Protein AF-A0A941EXE6-F1 (afdb_monomer_lite)

Radius of gyration: 21.13 Å; chains: 1; bounding box: 51×36×52 Å

InterPro domains:
  IPR002938 FAD-binding domain [PF01494] (3-115)
  IPR036188 FAD/NAD(P)-binding domain superfamily [G3DSA:3.50.50.60] (61-116)
  IPR036188 FAD/NAD(P)-binding domain superfamily [SSF51905] (1-110)
  IPR050493 FAD-dependent Monooxygenases in Biosynthesis and Metabolism [PTHR13789] (2-121)

Sequence (139 aa):
GCLRDVQAVGFPIDRMRFHTAGGHLLGDVPRLRREADSMRSISLQRGRLVAALRRAALDAGAQIVTGERLVGATESADSVVAEFASGRRDTAELLVGADGVWSTVRGLIDSSAPRAEYAGLYGVAGISTMTGVEPGVWN

Structure (mmCIF, N/CA/C/O backbone):
data_AF-A0A941EXE6-F1
#
_entry.id   AF-A0A941EXE6-F1
#
loop_
_atom_site.group_PDB
_atom_site.id
_atom_site.type_symbol
_atom_site.label_atom_id
_atom_site.label_alt_id
_atom_site.label_comp_id
_atom_site.label_asym_id
_atom_site.label_entity_id
_atom_site.label_seq_id
_atom_site.pdbx_PDB_ins_code
_atom_site.Cartn_x
_atom_site.Cartn_y
_atom_site.Cartn_z
_atom_site.occupancy
_atom_site.B_iso_or_equiv
_atom_site.auth_seq_id
_atom_site.auth_comp_id
_atom_site.auth_asym_id
_atom_site.auth_atom_id
_atom_site.pdbx_PDB_model_num
ATOM 1 N N . GLY A 1 1 ? -11.500 -11.990 -8.726 1.00 87.06 1 GLY A N 1
ATOM 2 C CA . GLY A 1 1 ? -10.331 -11.230 -8.230 1.00 87.06 1 GLY A CA 1
ATOM 3 C C . GLY A 1 1 ? -9.846 -10.278 -9.310 1.00 87.06 1 GLY A C 1
ATOM 4 O O . GLY A 1 1 ? -10.179 -10.496 -10.464 1.00 87.06 1 GLY A O 1
ATOM 5 N N . CYS A 1 2 ? -9.059 -9.260 -8.963 1.00 94.44 2 CYS A N 1
ATOM 6 C CA . CYS A 1 2 ? -8.684 -8.149 -9.857 1.00 94.44 2 CYS A CA 1
ATOM 7 C C . CYS A 1 2 ? -7.378 -8.350 -10.654 1.00 94.44 2 CYS A C 1
ATOM 9 O O . CYS A 1 2 ? -6.839 -7.395 -11.208 1.00 94.44 2 CYS A O 1
ATOM 11 N N . LEU A 1 3 ? -6.836 -9.575 -10.710 1.00 92.94 3 LEU A N 1
ATOM 12 C CA . LEU A 1 3 ? -5.532 -9.843 -11.332 1.00 92.94 3 LEU A CA 1
ATOM 13 C C . LEU A 1 3 ? -5.470 -9.387 -12.798 1.00 92.94 3 LEU A C 1
ATOM 15 O O . LEU A 1 3 ? -4.521 -8.707 -13.178 1.00 92.94 3 LEU A O 1
ATOM 19 N N . ARG A 1 4 ? -6.479 -9.744 -13.605 1.00 93.44 4 ARG A N 1
ATOM 20 C CA . ARG A 1 4 ? -6.519 -9.394 -15.034 1.00 93.44 4 ARG A CA 1
ATOM 21 C C . ARG A 1 4 ? -6.548 -7.881 -15.239 1.00 93.44 4 ARG A C 1
ATOM 23 O O . ARG A 1 4 ? -5.788 -7.370 -16.053 1.00 93.44 4 ARG A O 1
ATOM 30 N N . ASP A 1 5 ? -7.353 -7.173 -14.453 1.00 93.88 5 ASP A N 1
ATOM 31 C CA . ASP A 1 5 ? -7.482 -5.716 -14.550 1.00 93.88 5 ASP A CA 1
ATOM 32 C C . ASP A 1 5 ? -6.182 -5.012 -14.151 1.00 93.88 5 ASP A C 1
ATOM 34 O O . ASP A 1 5 ? -5.757 -4.063 -14.807 1.00 93.88 5 ASP A O 1
ATOM 38 N N . VAL A 1 6 ? -5.501 -5.511 -13.112 1.00 94.88 6 VAL A N 1
ATOM 39 C CA . VAL A 1 6 ? -4.184 -5.006 -12.699 1.00 94.88 6 VAL A CA 1
ATOM 40 C C . VAL A 1 6 ? -3.125 -5.271 -13.773 1.00 94.88 6 VAL A C 1
ATOM 42 O O . VAL A 1 6 ? -2.324 -4.385 -14.069 1.00 94.88 6 VAL A O 1
ATOM 45 N N . GLN A 1 7 ? -3.126 -6.457 -14.389 1.00 93.31 7 GLN A N 1
ATOM 46 C CA . GLN A 1 7 ? -2.215 -6.781 -15.490 1.00 93.31 7 GLN A CA 1
ATOM 47 C C . GLN A 1 7 ? -2.460 -5.887 -16.713 1.00 93.31 7 GLN A C 1
ATOM 49 O O . GLN A 1 7 ? -1.501 -5.425 -17.321 1.00 93.31 7 GLN A O 1
ATOM 54 N N . ALA A 1 8 ? -3.721 -5.580 -17.030 1.00 94.00 8 ALA A N 1
ATOM 55 C CA . ALA A 1 8 ? -4.096 -4.754 -18.177 1.00 94.00 8 ALA A CA 1
ATOM 56 C C . ALA A 1 8 ? -3.677 -3.276 -18.051 1.00 94.00 8 ALA A C 1
ATOM 58 O O . ALA A 1 8 ? -3.581 -2.573 -19.056 1.00 94.00 8 ALA A O 1
ATOM 59 N N . VAL A 1 9 ? -3.428 -2.780 -16.833 1.00 95.06 9 VAL A N 1
ATOM 60 C CA . VAL A 1 9 ? -2.988 -1.391 -16.594 1.00 95.06 9 VAL A CA 1
ATOM 61 C C . VAL A 1 9 ? -1.480 -1.246 -16.374 1.00 95.06 9 VAL A C 1
ATOM 63 O O . VAL A 1 9 ? -1.012 -0.143 -16.071 1.00 95.06 9 VAL A O 1
ATOM 66 N N . GLY A 1 10 ? -0.731 -2.336 -16.522 1.00 92.94 10 GLY A N 1
ATOM 67 C CA . GLY A 1 10 ? 0.723 -2.370 -16.453 1.00 92.94 10 GLY A CA 1
ATOM 68 C C . GLY A 1 10 ? 1.331 -3.088 -17.650 1.00 92.94 10 GLY A C 1
ATOM 69 O O . GLY A 1 10 ? 0.672 -3.329 -18.657 1.00 92.94 10 GLY A O 1
ATOM 70 N N . PHE A 1 11 ? 2.607 -3.428 -17.533 1.00 90.75 11 PHE A N 1
ATOM 71 C CA . PHE A 1 11 ? 3.313 -4.237 -18.519 1.00 90.75 11 PHE A CA 1
ATOM 72 C C . PHE A 1 11 ? 4.272 -5.203 -17.820 1.00 90.75 11 PHE A C 1
ATOM 74 O O . PHE A 1 11 ? 4.793 -4.878 -16.744 1.00 90.75 11 PHE A O 1
ATOM 81 N N . PRO A 1 12 ? 4.490 -6.403 -18.379 1.00 90.38 12 PRO A N 1
ATOM 82 C CA . PRO A 1 12 ? 5.415 -7.358 -17.797 1.00 90.38 12 PRO A CA 1
ATOM 83 C C . PRO A 1 12 ? 6.851 -6.833 -17.845 1.00 90.38 12 PRO A C 1
ATOM 85 O O . PRO A 1 12 ? 7.256 -6.156 -18.788 1.00 90.38 12 PRO A O 1
ATOM 88 N N . ILE A 1 13 ? 7.612 -7.157 -16.803 1.00 90.75 13 ILE A N 1
ATOM 89 C CA . ILE A 1 13 ? 9.066 -7.051 -16.788 1.00 90.75 13 ILE A CA 1
ATOM 90 C C . ILE A 1 13 ? 9.615 -8.461 -16.642 1.00 90.75 13 ILE A C 1
ATOM 92 O O . ILE A 1 13 ? 9.483 -9.081 -15.580 1.00 90.75 13 ILE A O 1
ATOM 96 N N . ASP A 1 14 ? 10.229 -8.941 -17.712 1.00 88.56 14 ASP A N 1
ATOM 97 C CA . ASP A 1 14 ? 10.727 -10.306 -17.808 1.00 88.56 14 ASP A CA 1
ATOM 98 C C . ASP A 1 14 ? 12.159 -10.407 -17.290 1.00 88.56 14 ASP A C 1
ATOM 100 O O . ASP A 1 14 ? 12.516 -11.380 -16.620 1.00 88.56 14 ASP A O 1
ATOM 104 N N . ARG A 1 15 ? 12.974 -9.378 -17.554 1.00 90.62 15 ARG A N 1
ATOM 105 C CA . ARG A 1 15 ? 14.418 -9.416 -17.308 1.00 90.62 15 ARG A CA 1
ATOM 106 C C . ARG A 1 15 ? 14.899 -8.282 -16.416 1.00 90.62 15 ARG A C 1
ATOM 108 O O . ARG A 1 15 ? 14.291 -7.214 -16.329 1.00 90.62 15 ARG A O 1
ATOM 115 N N . MET A 1 16 ? 16.009 -8.549 -15.746 1.00 93.56 16 MET A N 1
ATOM 116 C CA . MET A 1 16 ? 16.763 -7.615 -14.931 1.00 93.56 16 MET A CA 1
ATOM 117 C C . MET A 1 16 ? 18.229 -7.691 -15.353 1.00 93.56 16 MET A C 1
ATOM 119 O O . MET A 1 16 ? 18.862 -8.741 -15.220 1.00 93.56 16 MET A O 1
ATOM 123 N N . ARG A 1 17 ? 18.740 -6.582 -15.879 1.00 94.31 17 ARG A N 1
ATOM 124 C CA . ARG A 1 17 ? 20.134 -6.397 -16.264 1.00 94.31 17 ARG A CA 1
ATOM 125 C C . ARG A 1 17 ? 20.852 -5.578 -15.208 1.00 94.31 17 ARG A C 1
ATOM 127 O O . ARG A 1 17 ? 20.258 -4.731 -14.554 1.00 94.31 17 ARG A O 1
ATOM 134 N N . PHE A 1 18 ? 22.135 -5.861 -15.049 1.00 95.12 18 PHE A N 1
ATOM 135 C CA . PHE A 1 18 ? 23.025 -5.123 -14.166 1.00 95.12 18 PHE A CA 1
ATOM 136 C C . PHE A 1 18 ? 24.198 -4.618 -14.983 1.00 9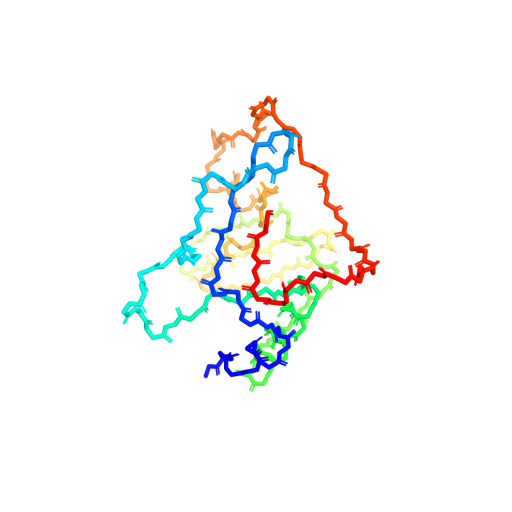5.12 18 PHE A C 1
ATOM 138 O O . PHE A 1 18 ? 24.816 -5.391 -15.716 1.00 95.12 18 PHE A O 1
ATOM 145 N N . HIS A 1 19 ? 24.530 -3.343 -14.834 1.00 95.00 19 HIS A N 1
ATOM 146 C CA . HIS A 1 19 ? 25.625 -2.713 -15.560 1.00 95.00 19 HIS A CA 1
ATOM 147 C C . HIS A 1 19 ? 26.688 -2.186 -14.593 1.00 95.00 19 HIS A C 1
ATOM 149 O O . HIS A 1 19 ? 26.383 -1.760 -13.479 1.00 95.00 19 HIS A O 1
ATOM 155 N N . THR A 1 20 ? 27.953 -2.202 -15.017 1.00 96.75 20 THR A N 1
ATOM 156 C CA . THR A 1 20 ? 29.005 -1.427 -14.346 1.00 96.75 20 THR A CA 1
ATOM 157 C C . THR A 1 20 ? 28.754 0.072 -14.523 1.00 96.75 20 THR A C 1
ATOM 159 O O . THR A 1 20 ? 28.008 0.491 -15.408 1.00 96.75 20 THR A O 1
ATOM 162 N N . ALA A 1 21 ? 29.471 0.904 -13.760 1.00 94.00 21 ALA A N 1
ATOM 163 C CA . ALA A 1 21 ? 29.461 2.357 -13.954 1.00 94.00 21 ALA A CA 1
ATOM 164 C C . ALA A 1 21 ? 29.875 2.791 -15.379 1.00 94.00 21 ALA A C 1
ATOM 166 O O . ALA A 1 21 ? 29.430 3.829 -15.853 1.00 94.00 21 ALA A O 1
ATOM 167 N N . GLY A 1 22 ? 30.699 1.992 -16.072 1.00 94.88 22 GLY A N 1
ATOM 168 C CA . GLY A 1 22 ? 31.094 2.225 -17.467 1.00 94.88 22 GLY A CA 1
ATOM 169 C C . GLY A 1 22 ? 30.111 1.675 -18.509 1.00 94.88 22 GLY A C 1
ATOM 170 O O . GLY A 1 22 ? 30.410 1.720 -19.697 1.00 94.88 22 GLY A O 1
ATOM 171 N N . GLY A 1 23 ? 28.971 1.116 -18.086 1.00 93.31 23 GLY A N 1
ATOM 172 C CA . GLY A 1 23 ? 27.922 0.585 -18.964 1.00 93.31 23 GLY A CA 1
ATOM 173 C C . GLY A 1 23 ? 28.096 -0.876 -19.393 1.00 93.31 23 GLY A C 1
ATOM 174 O O . GLY A 1 23 ? 27.225 -1.415 -20.078 1.00 93.31 23 GLY A O 1
ATOM 175 N N . HIS A 1 24 ? 29.171 -1.556 -18.981 1.00 95.50 24 HIS A N 1
ATOM 176 C CA . HIS A 1 24 ? 29.382 -2.965 -19.326 1.00 95.50 24 HIS A CA 1
ATOM 177 C C . HIS A 1 24 ? 28.364 -3.864 -18.614 1.00 95.50 24 HIS A C 1
ATOM 179 O O . HIS A 1 24 ? 28.168 -3.734 -17.406 1.00 95.50 24 HIS A O 1
ATOM 185 N N . LEU A 1 25 ? 27.741 -4.782 -19.355 1.00 96.62 25 LEU A N 1
ATOM 186 C CA . LEU A 1 25 ? 26.765 -5.727 -18.815 1.00 96.62 25 LEU A CA 1
ATOM 187 C C . LEU A 1 25 ? 27.456 -6.739 -17.889 1.00 96.62 25 LEU A C 1
ATOM 189 O O . LEU A 1 25 ? 28.305 -7.507 -18.328 1.00 96.62 25 LEU A O 1
ATOM 193 N N . LEU A 1 26 ? 27.068 -6.751 -16.616 1.00 96.62 26 LEU A N 1
ATOM 194 C CA . LEU A 1 26 ? 27.554 -7.687 -15.597 1.00 96.62 26 LEU A CA 1
ATOM 195 C C . LEU A 1 26 ? 26.702 -8.950 -15.500 1.00 96.62 26 LEU A C 1
ATOM 197 O O . LEU A 1 26 ? 27.199 -10.010 -15.130 1.00 96.62 26 LEU A O 1
ATOM 201 N N . GLY A 1 27 ? 25.411 -8.838 -15.794 1.00 94.75 27 GLY A N 1
ATOM 202 C CA . GLY A 1 27 ? 24.490 -9.954 -15.675 1.00 94.75 27 GLY A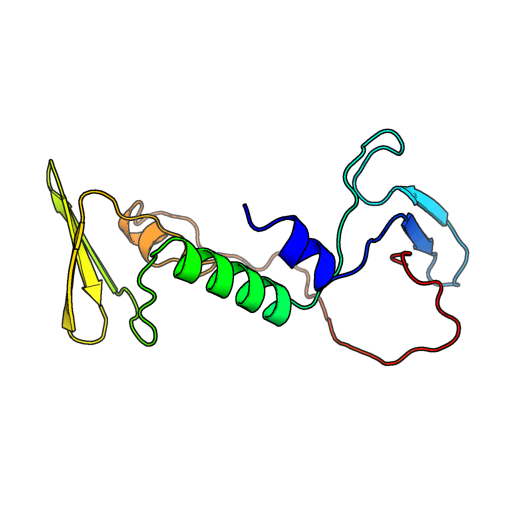 CA 1
ATOM 203 C C . GLY A 1 27 ? 23.141 -9.640 -16.286 1.00 94.75 27 GLY A C 1
ATOM 204 O O . GLY A 1 27 ? 22.700 -8.491 -16.285 1.00 94.75 27 GLY A O 1
ATOM 205 N N . ASP A 1 28 ? 22.496 -10.685 -16.791 1.00 94.00 28 ASP A N 1
ATOM 206 C CA . ASP A 1 28 ? 21.164 -10.618 -17.367 1.00 94.00 28 ASP A CA 1
ATOM 207 C C . ASP A 1 28 ? 20.351 -11.832 -16.900 1.00 94.00 28 ASP A C 1
ATOM 209 O O . ASP A 1 28 ? 20.620 -12.968 -17.297 1.00 94.00 28 ASP A O 1
ATOM 213 N N . VAL A 1 29 ? 19.368 -11.597 -16.030 1.00 91.06 29 VAL A N 1
ATOM 214 C CA . VAL A 1 29 ? 18.631 -12.654 -15.323 1.00 91.06 29 VAL A CA 1
ATOM 215 C C . VAL A 1 29 ? 17.117 -12.424 -15.352 1.00 91.06 29 VAL A C 1
ATOM 217 O O . VAL A 1 29 ? 16.667 -11.280 -15.464 1.00 91.06 29 VAL A O 1
ATOM 220 N N . PRO A 1 30 ? 16.297 -13.482 -15.204 1.00 89.38 30 PRO A N 1
ATOM 221 C CA . PRO A 1 30 ? 14.863 -13.325 -14.977 1.00 89.38 30 PRO A CA 1
ATOM 222 C C . PRO A 1 30 ? 14.571 -12.451 -13.745 1.00 89.38 30 PRO A C 1
ATOM 224 O O . PRO A 1 30 ? 15.186 -12.604 -12.685 1.00 89.38 30 PRO A O 1
ATOM 227 N N . ARG A 1 31 ? 13.623 -11.513 -13.858 1.00 87.75 31 ARG A N 1
ATOM 228 C CA . ARG A 1 31 ? 13.360 -10.542 -12.786 1.00 87.75 31 ARG A CA 1
ATOM 229 C C . ARG A 1 31 ? 12.553 -11.142 -11.632 1.00 87.75 31 ARG A C 1
ATOM 231 O O . ARG A 1 31 ? 11.344 -11.348 -11.752 1.00 87.75 31 ARG A O 1
ATOM 238 N N . LEU A 1 32 ? 13.203 -11.292 -10.471 1.00 78.75 32 LEU A N 1
ATOM 239 C CA . LEU A 1 32 ? 12.604 -11.674 -9.174 1.00 78.75 32 LEU A CA 1
ATOM 240 C C . LEU A 1 32 ? 11.862 -13.028 -9.167 1.00 78.75 32 LEU A C 1
ATOM 242 O O . LEU A 1 32 ? 11.106 -13.313 -8.237 1.00 78.75 32 LEU A O 1
ATOM 246 N N . ARG A 1 33 ? 12.032 -13.849 -10.206 1.00 76.19 33 ARG A N 1
ATOM 247 C CA . ARG A 1 33 ? 11.317 -15.114 -10.426 1.00 76.19 33 ARG A CA 1
ATOM 248 C C . ARG A 1 33 ? 12.218 -16.102 -11.147 1.00 76.19 33 ARG A C 1
ATOM 250 O O . ARG A 1 33 ? 13.207 -15.704 -11.755 1.00 76.19 33 ARG A O 1
ATOM 257 N N . ARG A 1 34 ? 11.868 -17.386 -11.093 1.00 76.81 34 ARG A N 1
ATOM 258 C CA . ARG A 1 34 ? 12.514 -18.397 -11.938 1.00 76.81 34 ARG A CA 1
ATOM 259 C C . ARG A 1 34 ? 11.896 -18.349 -13.328 1.00 76.81 34 ARG A C 1
ATOM 261 O O . ARG A 1 34 ? 10.723 -18.022 -13.479 1.00 76.81 34 ARG A O 1
ATOM 268 N N . GLU A 1 35 ? 12.667 -18.727 -14.338 1.00 72.31 35 GLU A N 1
ATOM 269 C CA . GLU A 1 35 ? 12.197 -18.747 -15.729 1.00 72.31 35 GLU A CA 1
ATOM 270 C C . GLU A 1 35 ? 10.962 -19.648 -15.925 1.00 72.31 35 GLU A C 1
ATOM 272 O O . GLU A 1 35 ? 10.043 -19.299 -16.666 1.00 72.31 35 GLU A O 1
ATOM 277 N N . ALA A 1 36 ? 10.904 -20.751 -15.170 1.00 79.12 36 ALA A N 1
ATOM 278 C CA . ALA A 1 36 ? 9.808 -21.718 -15.172 1.00 79.12 36 ALA A CA 1
ATOM 279 C C . ALA A 1 36 ? 8.516 -21.237 -14.480 1.00 79.12 36 ALA A C 1
ATOM 281 O O . ALA A 1 36 ? 7.488 -21.904 -14.594 1.00 79.12 36 ALA A O 1
ATOM 282 N N . ASP A 1 37 ? 8.537 -20.114 -13.754 1.00 81.44 37 ASP A N 1
ATOM 283 C CA . ASP A 1 37 ? 7.323 -19.593 -13.122 1.00 81.44 37 ASP A CA 1
ATOM 284 C C . ASP A 1 37 ? 6.356 -19.100 -14.209 1.00 81.44 37 ASP A C 1
ATOM 286 O O . ASP A 1 37 ? 6.784 -18.534 -15.206 1.00 81.44 37 ASP A O 1
ATOM 290 N N . SER A 1 38 ? 5.043 -19.257 -14.042 1.00 79.56 38 SER A N 1
ATOM 291 C CA . SER A 1 38 ? 4.057 -18.760 -15.023 1.00 79.56 38 SER A CA 1
ATOM 292 C C . SER A 1 38 ? 3.683 -17.286 -14.820 1.00 79.56 38 SER A C 1
ATOM 294 O O . SER A 1 38 ? 3.155 -16.636 -15.720 1.00 79.56 38 SER A O 1
ATOM 296 N N . MET A 1 39 ? 3.967 -16.738 -13.637 1.00 81.94 39 MET A N 1
ATOM 297 C CA . MET A 1 39 ? 3.610 -15.373 -13.256 1.00 81.94 39 MET A CA 1
ATOM 298 C C . MET A 1 39 ? 4.794 -14.426 -13.438 1.00 81.94 39 MET A C 1
ATOM 300 O O . MET A 1 39 ? 5.843 -14.599 -12.816 1.00 81.94 39 MET A O 1
ATOM 304 N N . ARG A 1 40 ? 4.609 -13.394 -14.265 1.00 82.12 40 ARG A N 1
ATOM 305 C CA . ARG A 1 40 ? 5.598 -12.330 -14.487 1.00 82.12 40 ARG A CA 1
ATOM 306 C C . ARG A 1 40 ? 5.373 -11.149 -13.548 1.00 82.12 40 ARG A C 1
ATOM 308 O O . ARG A 1 40 ? 4.243 -10.856 -13.154 1.00 82.12 40 ARG A O 1
ATOM 315 N N . SER A 1 41 ? 6.463 -10.465 -13.199 1.00 87.50 41 SER A N 1
ATOM 316 C CA . SER A 1 41 ? 6.384 -9.171 -12.517 1.00 87.50 41 SER A CA 1
ATOM 317 C C . SER A 1 41 ? 5.725 -8.156 -13.446 1.00 87.50 41 SER A C 1
ATOM 319 O O . SER A 1 41 ? 6.090 -8.090 -14.613 1.00 87.50 41 SER A O 1
ATOM 321 N N . ILE A 1 42 ? 4.809 -7.337 -12.933 1.00 90.50 42 ILE A N 1
ATOM 322 C CA . ILE A 1 42 ? 4.217 -6.231 -13.692 1.00 90.50 42 ILE A CA 1
ATOM 323 C C . ILE A 1 42 ? 4.785 -4.918 -13.159 1.00 90.50 42 ILE A C 1
ATOM 325 O O . ILE A 1 42 ? 4.761 -4.677 -11.950 1.00 90.5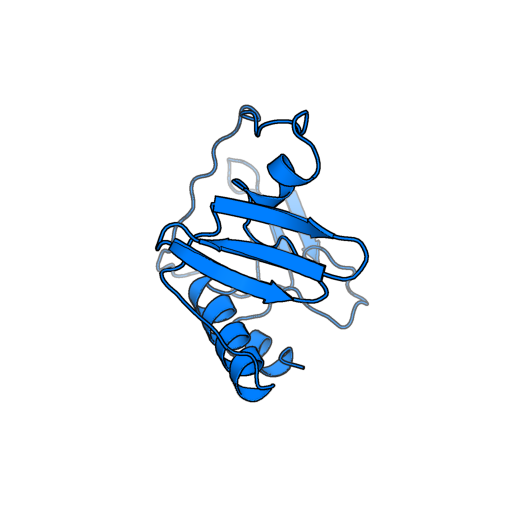0 42 ILE A O 1
ATOM 329 N N . SER A 1 43 ? 5.283 -4.070 -14.055 1.00 91.94 43 SER A N 1
ATOM 330 C CA . SER A 1 43 ? 5.572 -2.673 -13.747 1.00 91.94 43 SER A CA 1
ATOM 331 C C . SER A 1 43 ? 4.373 -1.814 -14.119 1.00 91.94 43 SER A C 1
ATOM 333 O O . SER A 1 43 ? 3.767 -1.976 -15.180 1.00 91.94 43 SER A O 1
ATOM 335 N N . LEU A 1 44 ? 3.998 -0.915 -13.217 1.00 94.06 44 LEU A N 1
ATOM 336 C CA . LEU A 1 44 ? 2.881 -0.003 -13.396 1.00 94.06 44 LEU A CA 1
ATOM 337 C C . LEU A 1 44 ? 3.013 1.197 -12.467 1.00 94.06 44 LEU A C 1
ATOM 339 O O . LEU A 1 44 ? 3.650 1.142 -11.415 1.00 94.06 44 LEU A O 1
ATOM 343 N N . GLN A 1 45 ? 2.351 2.288 -12.838 1.00 94.88 45 GLN A N 1
ATOM 344 C CA . GLN A 1 45 ? 2.244 3.450 -11.969 1.00 94.88 45 GLN A CA 1
ATOM 345 C C . GLN A 1 45 ? 1.366 3.129 -10.758 1.00 94.88 45 GLN A C 1
ATOM 347 O O . GLN A 1 45 ? 0.254 2.612 -10.903 1.00 94.88 45 GLN A O 1
ATOM 352 N N . ARG A 1 46 ? 1.818 3.531 -9.563 1.00 96.06 46 ARG A N 1
ATOM 353 C CA . ARG A 1 46 ? 1.080 3.331 -8.305 1.00 96.06 46 ARG A CA 1
ATOM 354 C C . ARG A 1 46 ? -0.362 3.837 -8.387 1.00 96.06 46 ARG A C 1
ATOM 356 O O . ARG A 1 46 ? -1.267 3.161 -7.914 1.00 96.06 46 ARG A O 1
ATOM 363 N N . GLY A 1 47 ? -0.585 4.997 -9.010 1.00 96.94 47 GLY A N 1
ATOM 364 C CA . GLY A 1 47 ? -1.929 5.557 -9.183 1.00 96.94 47 GLY A CA 1
ATOM 365 C C . GLY A 1 47 ? -2.868 4.637 -9.972 1.00 96.94 47 GLY A C 1
ATOM 366 O O . GLY A 1 47 ? -4.025 4.480 -9.591 1.00 96.94 47 GLY A O 1
ATOM 367 N N . ARG A 1 48 ? -2.361 3.958 -11.011 1.00 97.00 48 ARG A N 1
ATOM 368 C CA . ARG A 1 48 ? -3.144 3.003 -11.812 1.00 97.00 48 ARG A CA 1
ATOM 369 C C . ARG A 1 48 ? -3.471 1.737 -11.025 1.00 97.00 48 ARG A C 1
ATOM 371 O O . ARG A 1 48 ? -4.607 1.278 -11.085 1.00 97.00 48 ARG A O 1
ATOM 378 N N . LEU A 1 49 ? -2.516 1.231 -10.239 1.00 97.31 49 LEU A N 1
ATOM 379 C CA . LEU A 1 49 ? -2.762 0.115 -9.322 1.00 97.31 49 LEU A CA 1
ATOM 380 C C . LEU A 1 49 ? -3.871 0.463 -8.321 1.00 97.31 49 LEU A C 1
ATOM 382 O O . LEU A 1 49 ? -4.840 -0.277 -8.191 1.00 97.31 49 LEU A O 1
ATOM 386 N N . VAL A 1 50 ? -3.755 1.613 -7.650 1.00 97.25 50 VAL A N 1
ATOM 387 C CA . VAL A 1 50 ? -4.749 2.077 -6.669 1.00 97.25 50 VAL A CA 1
ATOM 388 C C . VAL A 1 50 ? -6.125 2.236 -7.315 1.00 97.25 50 VAL A C 1
ATOM 390 O O . VAL A 1 50 ? -7.113 1.804 -6.732 1.00 97.25 50 VAL A O 1
ATOM 393 N N . ALA A 1 51 ? -6.207 2.799 -8.523 1.00 97.12 51 ALA A N 1
ATOM 394 C CA . ALA A 1 51 ? -7.474 2.950 -9.234 1.00 97.12 51 ALA A CA 1
ATOM 395 C C . ALA A 1 51 ? -8.133 1.597 -9.560 1.00 97.12 51 ALA A C 1
ATOM 397 O O . ALA A 1 51 ? -9.328 1.433 -9.310 1.00 97.12 51 ALA A O 1
ATOM 398 N N . ALA A 1 52 ? -7.362 0.624 -10.061 1.00 97.31 52 ALA A N 1
ATOM 399 C CA . ALA A 1 52 ? -7.863 -0.714 -10.378 1.00 97.31 52 ALA A CA 1
ATOM 400 C C . ALA A 1 52 ? -8.352 -1.456 -9.122 1.00 97.31 52 ALA A C 1
ATOM 402 O O . ALA A 1 52 ? -9.456 -1.997 -9.107 1.00 97.31 52 ALA A O 1
ATOM 403 N N . LEU A 1 53 ? -7.574 -1.415 -8.034 1.00 97.38 53 LEU A N 1
ATOM 404 C CA . LEU A 1 53 ? -7.964 -2.021 -6.758 1.00 97.38 53 LEU A CA 1
ATOM 405 C C . LEU A 1 53 ? -9.192 -1.336 -6.149 1.00 97.38 53 LEU A C 1
ATOM 407 O O . LEU A 1 53 ? -10.089 -2.016 -5.657 1.00 97.38 53 LEU A O 1
ATOM 411 N N . ARG A 1 54 ? -9.269 0.000 -6.219 1.00 97.62 54 ARG A N 1
ATOM 412 C CA . ARG A 1 54 ? -10.421 0.767 -5.729 1.00 97.62 54 ARG A CA 1
ATOM 413 C C . ARG A 1 54 ? -11.696 0.394 -6.477 1.00 97.62 54 ARG A C 1
ATOM 415 O O . ARG A 1 54 ? -12.733 0.235 -5.844 1.00 97.62 54 ARG A O 1
ATOM 422 N N . ARG A 1 55 ? -11.622 0.256 -7.805 1.00 97.31 55 ARG A N 1
ATOM 423 C CA . ARG A 1 55 ? -12.756 -0.194 -8.623 1.00 97.31 55 ARG A CA 1
ATOM 424 C C . ARG A 1 55 ? -13.215 -1.581 -8.183 1.00 97.31 55 ARG A C 1
ATOM 426 O O . ARG A 1 55 ? -14.368 -1.727 -7.809 1.00 97.31 55 ARG A O 1
ATOM 433 N N . ALA A 1 56 ? -12.291 -2.539 -8.120 1.00 97.88 56 ALA A N 1
ATOM 434 C CA . ALA A 1 56 ? -12.606 -3.908 -7.725 1.00 97.88 56 ALA A CA 1
ATOM 435 C C . ALA A 1 56 ? -13.211 -4.010 -6.314 1.00 97.88 56 ALA A C 1
ATOM 437 O O . ALA A 1 56 ? -14.095 -4.829 -6.088 1.00 97.88 56 ALA A O 1
ATOM 438 N N . ALA A 1 57 ? -12.762 -3.178 -5.368 1.00 97.88 57 ALA A N 1
ATOM 439 C CA . ALA A 1 57 ? -13.335 -3.127 -4.025 1.00 97.88 57 ALA A CA 1
ATOM 440 C C . ALA A 1 57 ? -14.782 -2.606 -4.033 1.00 97.88 57 ALA A C 1
ATOM 442 O O . ALA A 1 57 ? -15.644 -3.202 -3.394 1.00 97.88 57 ALA A O 1
ATOM 443 N N . LEU A 1 58 ? -15.059 -1.530 -4.780 1.00 97.81 58 LEU A N 1
ATOM 444 C CA . LEU A 1 58 ? -16.418 -0.994 -4.928 1.00 97.81 58 LEU A CA 1
ATOM 445 C C . LEU A 1 58 ? -17.356 -2.002 -5.597 1.00 97.81 58 LEU A C 1
ATOM 447 O O . LEU A 1 58 ? -18.472 -2.193 -5.127 1.00 97.81 58 LEU A O 1
ATOM 451 N N . ASP A 1 59 ? -16.893 -2.676 -6.651 1.00 97.31 59 ASP A N 1
ATOM 452 C CA . ASP A 1 59 ? -17.679 -3.687 -7.367 1.00 97.31 59 ASP A CA 1
ATOM 453 C C . ASP A 1 59 ? -17.972 -4.912 -6.478 1.00 97.31 59 ASP A C 1
ATOM 455 O O . ASP A 1 59 ? -18.988 -5.581 -6.647 1.00 97.31 59 ASP A O 1
ATOM 459 N N . ALA A 1 60 ? -17.110 -5.179 -5.491 1.00 97.75 60 ALA A N 1
ATOM 460 C CA . ALA A 1 60 ? -17.325 -6.185 -4.452 1.00 97.75 60 ALA A CA 1
ATOM 461 C C . ALA A 1 60 ? -18.216 -5.700 -3.287 1.00 97.75 60 ALA A C 1
ATOM 463 O O . ALA A 1 60 ? -18.433 -6.450 -2.339 1.00 97.75 60 ALA A O 1
ATOM 464 N N . GLY A 1 61 ? -18.722 -4.463 -3.337 1.00 98.00 61 GLY A N 1
ATOM 465 C CA . GLY A 1 61 ? -19.622 -3.895 -2.330 1.00 98.00 61 GLY A CA 1
ATOM 466 C C . GLY A 1 61 ? -18.931 -3.178 -1.169 1.00 98.00 61 GLY A C 1
ATOM 467 O O . GLY A 1 61 ? -19.600 -2.805 -0.206 1.00 98.00 61 GLY A O 1
ATOM 468 N N . ALA A 1 62 ? -17.615 -2.952 -1.229 1.00 98.00 62 ALA A N 1
ATOM 469 C CA . ALA A 1 62 ? -16.923 -2.206 -0.183 1.00 98.00 62 ALA A CA 1
ATOM 470 C C . ALA A 1 62 ? -17.379 -0.740 -0.154 1.00 98.00 62 ALA A C 1
ATOM 472 O O . ALA A 1 62 ? -17.443 -0.065 -1.185 1.00 98.00 62 ALA A O 1
ATOM 473 N N . GLN A 1 63 ? -17.613 -0.211 1.044 1.00 97.88 63 GLN A N 1
ATOM 474 C CA . GLN A 1 63 ? -17.801 1.221 1.252 1.00 97.88 63 GLN A CA 1
ATOM 475 C C . GLN A 1 63 ? -16.437 1.890 1.428 1.00 97.88 63 GLN A C 1
ATOM 477 O O . GLN A 1 63 ? -15.631 1.480 2.259 1.00 97.88 63 GLN A O 1
ATOM 482 N N . ILE A 1 64 ? -16.164 2.927 0.633 1.00 97.44 64 ILE A N 1
ATOM 483 C CA . ILE A 1 64 ? -14.898 3.666 0.693 1.00 97.44 64 ILE A CA 1
ATOM 484 C C . ILE A 1 64 ? -15.180 5.085 1.151 1.00 97.44 64 ILE A C 1
ATOM 486 O O . ILE A 1 64 ? -15.671 5.906 0.375 1.00 97.44 64 ILE A O 1
ATOM 490 N N . VAL A 1 65 ? -14.804 5.375 2.391 1.00 96.69 65 VAL A N 1
ATOM 491 C CA . VAL A 1 65 ? -14.909 6.709 2.974 1.00 96.69 65 VAL A CA 1
ATOM 492 C C . VAL A 1 65 ? -13.536 7.373 2.961 1.00 96.69 65 VAL A C 1
ATOM 494 O O . VAL A 1 65 ? -12.553 6.813 3.439 1.00 96.69 65 VAL A O 1
ATOM 497 N N . THR A 1 66 ? -13.450 8.562 2.371 1.00 96.62 66 THR A N 1
ATOM 498 C CA . THR A 1 66 ? -12.202 9.330 2.231 1.00 96.62 66 THR A CA 1
ATOM 499 C C . THR A 1 66 ? -12.243 10.603 3.064 1.00 96.62 66 THR A C 1
ATOM 501 O O . THR A 1 66 ? -13.321 11.082 3.394 1.00 96.62 66 THR A O 1
ATOM 504 N N . GLY A 1 67 ? -11.076 11.185 3.352 1.00 95.81 67 GLY A N 1
ATOM 505 C CA . GLY A 1 67 ? -10.976 12.389 4.191 1.00 95.81 67 GLY A CA 1
ATOM 506 C C . GLY A 1 67 ? -11.078 12.100 5.691 1.00 95.81 67 GLY A C 1
ATOM 507 O O . GLY A 1 67 ? -11.089 13.023 6.494 1.00 95.81 67 GLY A O 1
ATOM 508 N N . GLU A 1 68 ? -11.108 10.822 6.064 1.00 96.75 68 GLU A N 1
ATOM 509 C CA . GLU A 1 68 ? -11.327 10.364 7.430 1.00 96.75 68 GLU A CA 1
ATOM 510 C C . GLU A 1 68 ? -10.071 9.691 7.942 1.00 96.75 68 GLU A C 1
ATOM 512 O O . GLU A 1 68 ? -9.705 8.591 7.530 1.00 96.75 68 GLU A O 1
ATOM 517 N N . ARG A 1 69 ? -9.370 10.401 8.820 1.00 97.50 69 ARG 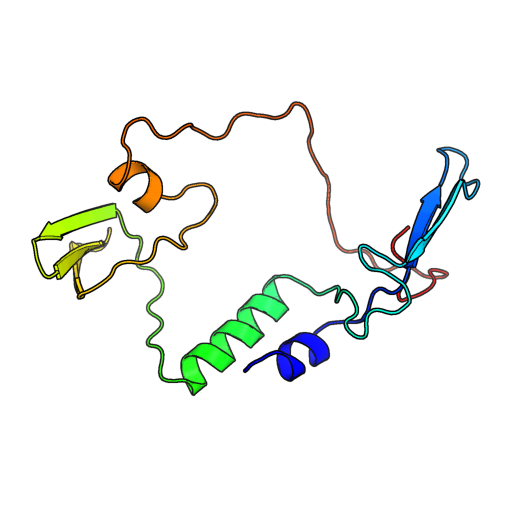A N 1
ATOM 518 C CA . ARG A 1 69 ? -8.138 9.918 9.430 1.00 97.50 69 ARG A CA 1
ATOM 519 C C . ARG A 1 69 ? -8.469 9.272 10.765 1.00 97.50 69 ARG A C 1
ATOM 521 O O . ARG A 1 69 ? -8.954 9.973 11.648 1.00 97.50 69 ARG A O 1
ATOM 528 N N . LEU A 1 70 ? -8.174 7.984 10.913 1.00 98.19 70 LEU A N 1
ATOM 529 C CA . LEU A 1 70 ? -8.233 7.296 12.202 1.00 98.19 70 LEU A CA 1
ATOM 530 C C . LEU A 1 70 ? -7.242 7.950 13.177 1.00 98.19 70 LEU A C 1
ATOM 532 O O . LEU A 1 70 ? -6.097 8.217 12.809 1.00 98.19 70 LEU A O 1
ATOM 536 N N . VAL A 1 71 ? -7.683 8.225 14.399 1.00 98.00 71 VAL A N 1
ATOM 537 C CA . VAL A 1 71 ? -6.857 8.819 15.465 1.00 98.00 71 VAL A CA 1
ATOM 538 C C . VAL A 1 71 ? -6.818 7.968 16.728 1.00 98.00 71 VAL A C 1
ATOM 540 O O . VAL A 1 71 ? -5.897 8.119 17.525 1.00 98.00 71 VAL A O 1
ATOM 543 N N . GLY A 1 72 ? -7.770 7.053 16.888 1.00 97.88 72 GLY A N 1
ATOM 544 C CA . GLY A 1 72 ? -7.840 6.148 18.022 1.00 97.88 72 GLY A CA 1
ATOM 545 C C . GLY A 1 72 ? -8.744 4.964 17.720 1.00 97.88 72 GLY A C 1
ATOM 546 O O . GLY A 1 72 ? -9.524 4.982 16.767 1.00 97.88 72 GLY A O 1
ATOM 547 N N . ALA A 1 73 ? -8.624 3.928 18.535 1.00 97.94 73 ALA A N 1
ATOM 548 C CA . ALA A 1 73 ? -9.566 2.828 18.566 1.00 97.94 73 ALA A CA 1
ATOM 549 C C . ALA A 1 73 ? -9.641 2.284 19.992 1.00 97.94 73 ALA A C 1
ATOM 551 O O . ALA A 1 73 ? -8.631 2.266 20.695 1.00 97.94 73 ALA A O 1
ATOM 552 N N . THR A 1 74 ? -10.827 1.850 20.408 1.00 96.81 74 THR A N 1
ATOM 553 C CA . THR A 1 74 ? -11.031 1.152 21.683 1.00 96.81 74 THR A CA 1
ATOM 554 C C . THR A 1 74 ? -11.618 -0.218 21.394 1.00 96.81 74 THR A C 1
ATOM 556 O O . THR A 1 74 ? -12.672 -0.311 20.766 1.00 96.81 74 THR A O 1
ATOM 559 N N . GLU A 1 75 ? -10.928 -1.268 21.827 1.00 95.94 75 GLU A N 1
ATOM 560 C CA . GLU A 1 75 ? -11.385 -2.653 21.715 1.00 95.94 75 GLU A CA 1
ATOM 561 C C . GLU A 1 75 ? -12.191 -3.056 22.959 1.00 95.94 75 GLU A C 1
ATOM 563 O O . GLU A 1 75 ? -11.940 -2.606 24.077 1.00 95.94 75 GLU A O 1
ATOM 568 N N . SER A 1 76 ? -13.191 -3.898 22.743 1.00 94.38 76 SER A N 1
ATOM 569 C CA . SER A 1 76 ? -13.965 -4.631 23.741 1.00 94.38 76 SER A CA 1
ATOM 570 C C . SER A 1 76 ? -13.956 -6.116 23.370 1.00 94.38 76 SER A C 1
ATOM 572 O O . SER A 1 76 ? -13.371 -6.505 22.366 1.00 94.38 76 SER A O 1
ATOM 574 N N . ALA A 1 77 ? -14.595 -6.969 24.172 1.00 94.69 77 ALA A N 1
ATOM 575 C CA . ALA A 1 77 ? -14.545 -8.418 23.960 1.00 94.69 77 ALA A CA 1
ATOM 576 C C . ALA A 1 77 ? -15.089 -8.889 22.591 1.00 94.69 77 ALA A C 1
ATOM 578 O O . ALA A 1 77 ? -14.717 -9.964 22.131 1.00 94.69 77 ALA A O 1
ATOM 579 N N . ASP A 1 78 ? -15.972 -8.112 21.963 1.00 95.81 78 ASP A N 1
ATOM 580 C CA . ASP A 1 78 ? -16.707 -8.464 20.743 1.00 95.81 78 ASP A CA 1
ATOM 581 C C . ASP A 1 78 ? -16.640 -7.392 19.641 1.00 95.81 78 ASP A C 1
ATOM 583 O O . ASP A 1 78 ? -17.241 -7.553 18.578 1.00 95.81 78 ASP A O 1
ATOM 587 N N . SER A 1 79 ? -15.956 -6.272 19.886 1.00 97.50 79 SER A N 1
ATOM 588 C CA . SER A 1 79 ? -16.055 -5.101 19.019 1.00 97.50 79 SER A CA 1
ATOM 589 C C . SER A 1 79 ? -14.884 -4.136 19.164 1.00 97.50 79 SER A C 1
ATOM 591 O O . SER A 1 79 ? -14.165 -4.111 20.160 1.00 97.50 79 SER A O 1
ATOM 593 N N . VAL A 1 80 ? -14.719 -3.290 18.152 1.00 98.00 80 VAL A N 1
ATOM 594 C CA . VAL A 1 80 ? -13.776 -2.178 18.112 1.00 98.00 80 VAL A CA 1
ATOM 595 C C . VAL A 1 80 ? -14.533 -0.917 17.717 1.00 98.00 80 VAL A C 1
ATOM 597 O O . VAL A 1 80 ? -15.225 -0.883 16.698 1.00 98.00 80 VAL A O 1
ATOM 600 N N . VAL A 1 81 ? -14.379 0.140 18.509 1.00 98.31 81 VAL A N 1
ATOM 601 C CA . VAL A 1 81 ? -14.861 1.484 18.179 1.00 98.31 81 VAL A CA 1
ATOM 602 C C . VAL A 1 81 ? -13.696 2.284 17.615 1.00 98.31 81 VAL A C 1
ATOM 604 O O . VAL A 1 81 ? -12.765 2.622 18.343 1.00 98.31 81 VAL A O 1
ATOM 607 N N . ALA A 1 82 ? -13.746 2.579 16.320 1.00 98.25 82 ALA A N 1
ATOM 608 C CA . ALA A 1 82 ? -12.788 3.420 15.618 1.00 98.25 82 ALA A CA 1
ATOM 609 C C . ALA A 1 82 ? -13.163 4.898 15.768 1.00 98.25 82 ALA A C 1
ATOM 611 O O . ALA A 1 82 ? -14.314 5.278 15.552 1.00 98.25 82 ALA A O 1
ATOM 612 N N . GLU A 1 83 ? -12.188 5.743 16.095 1.00 98.44 83 GLU A N 1
ATOM 613 C CA . GLU A 1 83 ? -12.366 7.187 16.243 1.00 98.44 83 GLU A CA 1
ATOM 614 C C . GLU A 1 83 ? -11.601 7.937 15.156 1.00 98.44 83 GLU A C 1
ATOM 616 O O . GLU A 1 83 ? -10.405 7.710 14.943 1.00 98.44 83 GLU A O 1
ATOM 621 N N . PHE A 1 84 ? -12.279 8.862 14.481 1.00 98.38 84 PHE A N 1
ATOM 622 C CA . PHE A 1 84 ? -11.715 9.640 13.384 1.00 98.38 84 PHE A CA 1
ATOM 623 C C . PHE A 1 84 ? -11.497 11.100 13.781 1.00 98.38 84 PHE A C 1
ATOM 625 O O . PHE A 1 84 ? -12.192 11.652 14.630 1.00 98.38 84 PHE A O 1
ATOM 632 N N . ALA A 1 85 ? -10.542 11.761 13.125 1.00 97.94 85 ALA A N 1
ATOM 633 C CA . ALA A 1 85 ? -10.180 13.157 13.382 1.00 97.94 85 ALA A CA 1
ATOM 634 C C . ALA A 1 85 ? -11.345 14.148 13.189 1.00 97.94 85 ALA A C 1
ATOM 636 O O . ALA A 1 85 ? -11.295 15.254 13.716 1.00 97.94 85 ALA A O 1
ATOM 637 N N . SER A 1 86 ? -12.372 13.763 12.429 1.00 97.00 86 SER A N 1
ATOM 638 C CA . SER A 1 86 ? -13.614 14.521 12.247 1.00 97.00 86 SER A CA 1
ATOM 639 C C . SER A 1 86 ? -14.535 14.495 13.475 1.00 97.00 86 SER A C 1
ATOM 641 O O . SER A 1 86 ? -15.506 15.244 13.522 1.00 97.00 86 SER A O 1
ATOM 643 N N . GLY A 1 87 ? -14.261 13.623 14.451 1.00 97.06 87 GLY A N 1
ATOM 644 C CA . GLY A 1 87 ? -15.166 13.280 15.546 1.00 97.06 87 GLY A CA 1
ATOM 645 C C . GLY A 1 87 ? -16.116 12.125 15.216 1.00 97.06 87 GLY A C 1
ATOM 646 O O . GLY A 1 87 ? -16.816 11.656 16.115 1.00 97.06 87 GLY A O 1
ATOM 647 N N . ARG A 1 88 ? -16.141 11.625 13.965 1.00 97.06 88 ARG A N 1
ATOM 648 C CA . ARG A 1 88 ? -16.910 10.418 13.634 1.00 97.06 88 ARG A CA 1
ATOM 649 C C . ARG A 1 88 ? -16.394 9.227 14.440 1.00 97.06 88 ARG A C 1
ATOM 651 O O . ARG A 1 88 ? -15.189 9.082 14.659 1.00 97.06 88 ARG A O 1
ATOM 658 N N . ARG A 1 89 ? -17.324 8.360 14.834 1.00 97.81 89 ARG A N 1
ATOM 659 C CA . ARG A 1 89 ? -17.048 7.046 15.405 1.00 97.81 89 ARG A CA 1
ATOM 660 C C . ARG A 1 89 ? -17.782 5.979 14.614 1.00 97.81 89 ARG A C 1
ATOM 662 O O . ARG A 1 89 ? -18.951 6.178 14.299 1.00 97.81 89 ARG A O 1
ATOM 669 N N . ASP A 1 90 ? -17.098 4.877 14.339 1.00 97.44 90 ASP A N 1
ATOM 670 C CA . ASP A 1 90 ? -17.670 3.700 13.685 1.00 97.44 90 ASP A CA 1
ATOM 671 C C . ASP A 1 90 ? -17.360 2.453 14.526 1.00 97.44 90 ASP A C 1
ATOM 673 O O . ASP A 1 90 ? -16.274 2.339 15.095 1.00 97.44 90 ASP A O 1
ATOM 677 N N . THR A 1 91 ? -18.308 1.520 14.607 1.00 98.00 91 THR A N 1
ATOM 678 C CA . THR A 1 91 ? -18.161 0.257 15.350 1.00 98.00 91 THR A CA 1
ATOM 679 C C . THR A 1 91 ? -18.062 -0.912 14.375 1.00 98.00 91 THR A C 1
ATOM 681 O O . THR A 1 91 ? -18.834 -0.985 13.420 1.00 98.00 91 THR A O 1
ATOM 684 N N . ALA A 1 92 ? -17.130 -1.832 14.622 1.00 97.56 92 ALA A N 1
ATOM 685 C CA . ALA A 1 92 ? -16.947 -3.053 13.839 1.00 97.56 92 ALA A CA 1
ATOM 686 C C . ALA A 1 92 ? -16.511 -4.225 14.731 1.00 97.56 92 ALA A C 1
ATOM 688 O O . ALA A 1 92 ? -16.011 -4.010 15.828 1.00 97.56 92 ALA A O 1
ATOM 689 N N . GLU A 1 93 ? -16.648 -5.458 14.248 1.00 97.88 93 GLU A N 1
ATOM 690 C CA . GLU A 1 93 ? -16.136 -6.660 14.936 1.00 97.88 93 GLU A CA 1
ATOM 691 C C . GLU A 1 93 ? -14.613 -6.825 14.763 1.00 97.88 93 GLU A C 1
ATOM 693 O O . GLU A 1 93 ? -13.957 -7.489 15.557 1.00 97.88 93 GLU A O 1
ATOM 698 N N . LEU A 1 94 ? -14.035 -6.222 13.714 1.00 96.19 94 LEU A N 1
ATOM 699 C CA . LEU A 1 94 ? -12.609 -6.299 13.398 1.00 96.19 94 LEU A CA 1
ATOM 700 C C . LEU A 1 94 ? -12.106 -4.983 12.800 1.00 96.19 94 LEU A C 1
ATOM 702 O O . LEU A 1 94 ? -12.705 -4.436 11.873 1.00 96.19 94 LEU A O 1
ATOM 706 N N . LEU A 1 95 ? -10.939 -4.536 13.266 1.00 97.38 95 LEU A N 1
ATOM 707 C CA . LEU A 1 95 ? -10.186 -3.430 12.681 1.00 97.38 95 LEU A CA 1
ATOM 708 C C . LEU A 1 95 ? -8.883 -3.948 12.058 1.00 97.38 95 LEU A C 1
ATOM 710 O O . LEU A 1 95 ? -8.036 -4.510 12.747 1.00 97.38 95 LEU A O 1
ATOM 714 N N . VAL A 1 96 ? -8.689 -3.716 10.757 1.00 97.50 96 VAL A N 1
ATOM 715 C CA . VAL A 1 96 ? -7.448 -4.073 10.049 1.00 97.50 96 VAL A CA 1
ATOM 716 C C . VAL A 1 96 ? -6.601 -2.823 9.808 1.00 97.50 96 VAL A C 1
ATOM 718 O O . VAL A 1 96 ? -6.978 -1.939 9.038 1.00 97.50 96 VAL A O 1
ATOM 721 N N . GLY A 1 97 ? -5.423 -2.765 10.434 1.00 96.75 97 GLY A N 1
ATOM 722 C CA . GLY A 1 97 ? -4.444 -1.692 10.239 1.00 96.75 97 GLY A CA 1
ATOM 723 C C . GLY A 1 97 ? -3.717 -1.788 8.898 1.00 96.75 97 GLY A C 1
ATOM 724 O O . GLY A 1 97 ? -2.685 -2.444 8.790 1.00 96.75 97 GLY A O 1
ATOM 725 N N . ALA A 1 98 ? -4.246 -1.118 7.872 1.00 97.12 98 ALA A N 1
ATOM 726 C CA . ALA A 1 98 ? -3.634 -0.998 6.542 1.00 97.12 98 ALA A CA 1
ATOM 727 C C . ALA A 1 98 ? -3.206 0.453 6.217 1.00 97.12 98 ALA A C 1
ATOM 729 O O . ALA A 1 98 ? -3.238 0.892 5.068 1.00 97.12 98 ALA A O 1
ATOM 730 N N . ASP A 1 99 ? -2.804 1.209 7.240 1.00 96.31 99 ASP A N 1
ATOM 731 C CA . ASP A 1 99 ? -2.547 2.658 7.242 1.00 96.31 99 ASP A CA 1
ATOM 732 C C . ASP A 1 99 ? -1.069 3.050 7.005 1.00 96.31 99 ASP A C 1
ATOM 734 O O . ASP A 1 99 ? -0.662 4.198 7.181 1.00 96.31 99 ASP A O 1
ATOM 738 N N . GLY A 1 100 ? -0.267 2.112 6.497 1.00 94.38 100 GLY A N 1
ATOM 739 C CA . GLY A 1 100 ? 1.039 2.388 5.894 1.00 94.38 100 GLY A CA 1
ATOM 740 C C . GLY A 1 100 ? 2.188 2.616 6.881 1.00 94.38 100 GLY A C 1
ATOM 741 O O . GLY A 1 100 ? 2.165 2.199 8.037 1.00 94.38 100 GLY A O 1
ATOM 742 N N . VAL A 1 101 ? 3.266 3.243 6.397 1.00 93.50 101 VAL A N 1
ATOM 743 C CA . VAL A 1 101 ? 4.530 3.352 7.152 1.00 93.50 101 VAL A CA 1
ATOM 744 C C . VAL A 1 101 ? 4.385 4.157 8.451 1.00 93.50 101 VAL A C 1
ATOM 746 O O . VAL A 1 101 ? 5.017 3.815 9.449 1.00 93.50 101 VAL A O 1
ATOM 749 N N . TRP A 1 102 ? 3.487 5.147 8.475 1.00 92.56 102 TRP A N 1
ATOM 750 C CA . TRP A 1 102 ? 3.180 6.003 9.630 1.00 92.56 102 TRP A CA 1
ATOM 751 C C . TRP A 1 102 ? 1.950 5.529 10.418 1.00 92.56 102 TRP A C 1
ATOM 753 O O . TRP A 1 102 ? 1.219 6.350 10.961 1.00 92.56 102 TRP A O 1
ATOM 763 N N . SER A 1 103 ? 1.711 4.216 10.430 1.00 95.81 103 SER A N 1
ATOM 764 C CA . SER A 1 103 ? 0.528 3.592 11.024 1.00 95.81 103 SER A CA 1
ATOM 765 C C . SER A 1 103 ? 0.219 4.095 12.439 1.00 95.81 103 SER A C 1
ATOM 767 O O . SER A 1 103 ? 1.049 3.986 13.345 1.00 95.81 103 SER A O 1
ATOM 769 N N . THR A 1 104 ? -1.004 4.591 12.621 1.00 96.38 104 THR A N 1
ATOM 770 C CA . THR A 1 104 ? -1.624 4.852 13.920 1.00 96.38 104 THR A CA 1
ATOM 771 C C . THR A 1 104 ? -1.969 3.533 14.597 1.00 96.38 104 THR A C 1
ATOM 773 O O . THR A 1 104 ? -1.664 3.359 15.774 1.00 96.38 104 THR A O 1
ATOM 776 N N . VAL A 1 105 ? -2.537 2.578 13.852 1.00 97.00 105 VAL A N 1
ATOM 777 C CA . VAL A 1 105 ? -2.972 1.282 14.404 1.00 97.00 105 VAL A CA 1
ATOM 778 C C . VAL A 1 105 ? -1.811 0.521 15.041 1.00 97.00 105 VAL A C 1
ATOM 780 O O . VAL A 1 105 ? -1.963 -0.025 16.129 1.00 97.00 105 VAL A O 1
ATOM 783 N N . ARG A 1 106 ? -0.621 0.546 14.428 1.00 96.81 106 ARG A N 1
ATOM 784 C CA . ARG A 1 106 ? 0.581 -0.085 14.990 1.00 96.81 106 ARG A CA 1
ATOM 785 C C . ARG A 1 106 ? 0.904 0.428 16.397 1.00 96.81 106 ARG A C 1
ATOM 787 O O . ARG A 1 106 ? 1.222 -0.379 17.259 1.00 96.81 106 ARG A O 1
ATOM 794 N N . GLY A 1 107 ? 0.797 1.738 16.628 1.00 95.25 107 GLY A N 1
ATOM 795 C CA . GLY A 1 107 ? 1.042 2.339 17.944 1.00 95.25 107 GLY A CA 1
ATOM 796 C C . GLY A 1 107 ? -0.077 2.0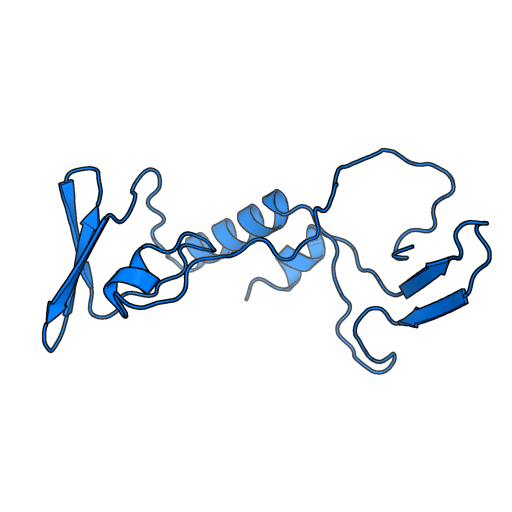98 18.961 1.00 95.25 107 GLY A C 1
ATOM 797 O O . GLY A 1 107 ? 0.184 2.133 20.159 1.00 95.25 107 GLY A O 1
ATOM 798 N N . LEU A 1 108 ? -1.309 1.848 18.498 1.00 95.38 108 LEU A N 1
ATOM 799 C CA . LEU A 1 108 ? -2.427 1.454 19.364 1.00 95.38 108 LEU A CA 1
ATOM 800 C C . LEU A 1 108 ? -2.274 0.013 19.866 1.00 95.38 108 LEU A C 1
ATOM 802 O O . LEU A 1 108 ? -2.606 -0.263 21.012 1.00 95.38 108 LEU A O 1
ATOM 806 N N . ILE A 1 109 ? -1.762 -0.884 19.017 1.00 95.19 109 ILE A N 1
ATOM 807 C CA . ILE A 1 109 ? -1.494 -2.285 19.376 1.00 95.19 109 ILE A CA 1
ATOM 808 C C . ILE A 1 109 ? -0.298 -2.383 20.328 1.00 95.19 109 ILE A C 1
ATOM 810 O O . ILE A 1 109 ? -0.353 -3.103 21.321 1.00 95.19 109 ILE A O 1
ATOM 814 N N . ASP A 1 110 ? 0.787 -1.674 20.021 1.00 95.25 110 ASP A N 1
ATOM 815 C CA . ASP A 1 110 ? 2.005 -1.687 20.824 1.00 95.25 110 ASP A CA 1
ATOM 816 C C . ASP A 1 110 ? 2.575 -0.270 20.935 1.00 95.25 110 ASP A C 1
ATOM 818 O O . ASP A 1 110 ? 3.133 0.288 19.986 1.00 95.25 110 ASP A O 1
ATOM 822 N N . SER A 1 111 ? 2.462 0.313 22.129 1.00 93.94 111 SER A N 1
ATOM 823 C CA . SER A 1 111 ? 2.989 1.648 22.427 1.00 93.94 111 SER A CA 1
ATOM 824 C C . SER A 1 111 ? 4.520 1.708 22.404 1.00 93.94 111 SER A C 1
ATOM 826 O O . SER A 1 111 ? 5.088 2.796 22.280 1.00 93.94 111 SER A O 1
ATOM 828 N N . SER A 1 112 ? 5.186 0.554 22.484 1.00 96.06 112 SER A N 1
ATOM 829 C CA . SER A 1 112 ? 6.635 0.404 22.356 1.00 96.06 112 SER A CA 1
ATOM 830 C C . SER A 1 112 ? 7.092 0.071 20.932 1.00 96.06 112 SER A C 1
ATOM 832 O O . SER A 1 112 ? 8.294 -0.081 20.703 1.00 96.06 112 SER A O 1
ATOM 834 N N . ALA A 1 113 ? 6.166 0.007 19.964 1.00 94.94 113 ALA A N 1
ATOM 835 C CA . ALA A 1 113 ? 6.489 -0.342 18.589 1.00 94.94 113 ALA A CA 1
ATOM 836 C C . ALA A 1 113 ? 7.612 0.553 18.030 1.00 94.94 113 ALA A C 1
ATOM 838 O O . ALA A 1 113 ? 7.581 1.783 18.191 1.00 94.94 113 ALA A O 1
ATOM 839 N N . PRO A 1 114 ? 8.595 -0.034 17.324 1.00 91.31 114 PRO A N 1
ATOM 840 C CA . PRO A 1 114 ? 9.742 0.711 16.836 1.00 91.31 114 PRO A CA 1
ATOM 841 C C . PRO A 1 114 ? 9.317 1.779 15.829 1.00 91.31 114 PRO A C 1
ATOM 843 O O . PRO A 1 114 ? 8.394 1.606 15.021 1.00 91.31 114 PRO A O 1
ATOM 846 N N . ARG A 1 115 ? 10.028 2.905 15.863 1.00 89.12 115 ARG A N 1
ATOM 847 C CA . ARG A 1 115 ? 9.868 3.973 14.877 1.00 89.12 115 ARG A CA 1
ATOM 848 C C . ARG A 1 115 ? 10.744 3.690 13.666 1.00 89.12 115 ARG A C 1
ATOM 850 O O . ARG A 1 115 ? 11.769 3.027 13.765 1.00 89.12 115 ARG A O 1
ATOM 857 N N . ALA A 1 116 ? 10.317 4.193 12.511 1.00 89.88 116 ALA A N 1
ATOM 858 C CA . ALA A 1 116 ? 11.141 4.131 11.316 1.00 89.88 116 ALA A CA 1
ATOM 859 C C . ALA A 1 116 ? 12.417 4.954 11.533 1.00 89.88 116 ALA A C 1
ATOM 861 O O . ALA A 1 116 ? 12.346 6.116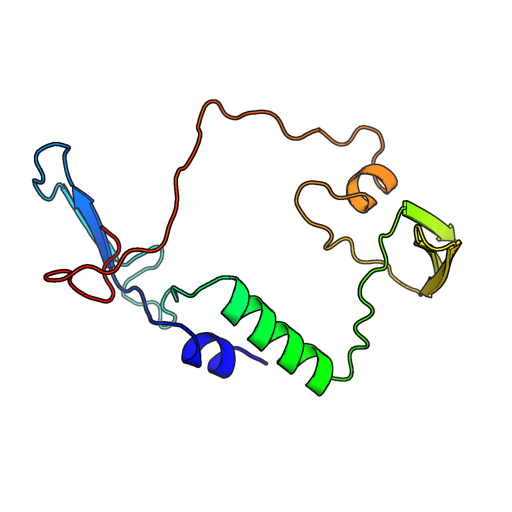 11.937 1.00 89.88 116 ALA A O 1
ATOM 862 N N . GLU A 1 117 ? 13.560 4.352 11.228 1.00 92.50 117 GLU A N 1
ATOM 863 C CA . GLU A 1 117 ? 14.870 4.991 11.288 1.00 92.50 117 GLU A CA 1
ATOM 864 C C . GLU A 1 117 ? 15.474 5.080 9.889 1.00 92.50 117 GLU A C 1
ATOM 866 O O . GLU A 1 117 ? 15.189 4.272 8.999 1.00 92.50 117 GLU A O 1
ATOM 871 N N . TYR A 1 118 ? 16.297 6.101 9.673 1.00 93.50 118 TYR A N 1
ATOM 872 C CA . TYR A 1 118 ? 16.962 6.295 8.395 1.00 93.50 118 TYR A CA 1
ATOM 873 C C . TYR A 1 118 ? 18.015 5.206 8.168 1.00 93.50 118 TYR A C 1
ATOM 875 O O . TYR A 1 118 ? 18.980 5.099 8.917 1.00 93.50 118 TYR A O 1
ATOM 883 N N . ALA A 1 119 ? 17.867 4.444 7.085 1.00 94.19 119 ALA A N 1
ATOM 884 C CA . ALA A 1 119 ? 18.748 3.322 6.759 1.00 94.19 119 ALA A CA 1
ATOM 885 C C . ALA A 1 119 ? 20.088 3.725 6.103 1.00 94.19 119 ALA A C 1
ATOM 887 O O . ALA A 1 119 ? 20.793 2.867 5.581 1.00 94.19 119 ALA A O 1
ATOM 888 N N . GLY A 1 120 ? 20.437 5.017 6.063 1.00 97.19 120 GLY A N 1
ATOM 889 C CA . GLY A 1 120 ? 21.677 5.487 5.428 1.00 97.19 120 GLY A CA 1
ATOM 890 C C . GLY A 1 120 ? 21.610 5.650 3.904 1.00 97.19 120 GLY A C 1
ATOM 891 O O . GLY A 1 120 ? 22.607 6.033 3.297 1.00 97.19 120 GLY A O 1
ATOM 892 N N . LEU A 1 121 ? 20.451 5.401 3.283 1.00 96.62 121 LEU A N 1
ATOM 893 C CA . LEU A 1 121 ? 20.254 5.466 1.834 1.00 96.62 121 LEU A CA 1
ATOM 894 C C . LEU A 1 121 ? 19.033 6.316 1.469 1.00 96.62 121 LEU A C 1
ATOM 896 O O . LEU A 1 121 ? 17.960 6.159 2.053 1.00 96.62 121 LEU A O 1
ATOM 900 N N . TYR A 1 122 ? 19.174 7.147 0.437 1.00 95.62 122 TYR A N 1
ATOM 901 C CA . TYR A 1 122 ? 18.051 7.783 -0.246 1.00 95.62 122 TYR A CA 1
ATOM 902 C C . TYR A 1 122 ? 17.935 7.251 -1.676 1.00 95.62 122 TYR A C 1
ATOM 904 O O . TYR A 1 122 ? 18.931 6.957 -2.334 1.00 95.62 122 TYR A O 1
ATOM 912 N N . GLY A 1 123 ? 16.700 7.121 -2.153 1.00 93.75 123 GLY A N 1
ATOM 913 C CA . GLY A 1 123 ? 16.399 6.795 -3.543 1.00 93.75 123 GLY A CA 1
ATOM 914 C C . GLY A 1 123 ? 15.831 8.014 -4.257 1.00 93.75 123 GLY A C 1
ATOM 915 O O . GLY A 1 123 ? 15.017 8.741 -3.689 1.00 93.75 123 GLY A O 1
ATOM 916 N N . VAL A 1 124 ? 16.227 8.215 -5.512 1.00 94.94 124 VAL A N 1
ATOM 917 C CA . VAL A 1 124 ? 15.598 9.185 -6.414 1.00 94.94 124 VAL A CA 1
ATOM 918 C C . VAL A 1 124 ? 14.871 8.399 -7.495 1.00 94.94 124 VAL A C 1
ATOM 920 O O . VAL A 1 124 ? 15.448 7.512 -8.118 1.00 94.94 124 VAL A O 1
ATOM 923 N N . ALA A 1 125 ? 13.594 8.703 -7.701 1.00 92.25 125 ALA A N 1
ATOM 924 C CA . ALA A 1 125 ? 12.765 8.043 -8.698 1.00 92.25 125 ALA A CA 1
ATOM 925 C C . ALA A 1 125 ? 11.916 9.072 -9.443 1.00 92.25 125 ALA A C 1
ATOM 927 O O . ALA A 1 125 ? 11.511 10.090 -8.882 1.00 92.25 125 ALA A O 1
ATOM 928 N N . GLY A 1 126 ? 11.626 8.786 -10.708 1.00 92.50 126 GLY A N 1
ATOM 929 C CA . GLY A 1 126 ? 10.837 9.652 -11.569 1.00 92.50 126 GLY A CA 1
ATOM 930 C C . GLY A 1 126 ? 10.351 8.919 -12.809 1.00 92.50 126 GLY A C 1
ATOM 931 O O . GLY A 1 126 ? 10.589 7.723 -12.983 1.00 92.50 126 GLY A O 1
ATOM 932 N N . ILE A 1 127 ? 9.652 9.652 -13.668 1.00 91.31 127 ILE A N 1
ATOM 933 C CA . ILE A 1 127 ? 9.187 9.169 -14.965 1.00 91.31 127 ILE A CA 1
ATOM 934 C C . ILE A 1 127 ? 9.886 10.009 -16.026 1.00 91.31 127 ILE A C 1
ATOM 936 O O . ILE A 1 127 ? 9.906 11.234 -15.928 1.00 91.31 127 ILE A O 1
ATOM 940 N N . SER A 1 128 ? 10.445 9.349 -17.035 1.00 91.19 128 SER A N 1
ATOM 941 C CA . SER A 1 128 ? 11.080 9.999 -18.177 1.00 91.19 128 SER A CA 1
ATOM 942 C C . SER A 1 128 ? 10.611 9.349 -19.474 1.00 91.19 128 SER A C 1
ATOM 944 O O . SER A 1 128 ? 10.267 8.166 -19.492 1.00 91.19 128 SER A O 1
ATOM 946 N N . THR A 1 129 ? 10.606 10.126 -20.556 1.00 91.44 129 THR A N 1
ATOM 947 C CA . THR A 1 129 ? 10.422 9.597 -21.911 1.00 91.44 129 THR A CA 1
ATOM 948 C C . THR A 1 129 ? 11.795 9.287 -22.480 1.00 91.44 129 THR A C 1
ATOM 950 O O . THR A 1 129 ? 12.638 10.174 -22.576 1.00 91.44 129 THR A O 1
ATOM 953 N N . MET A 1 130 ? 12.025 8.027 -22.841 1.00 87.00 130 MET A N 1
ATOM 954 C CA . MET A 1 130 ? 13.315 7.549 -23.335 1.00 87.00 130 MET A CA 1
ATOM 955 C C . MET A 1 130 ? 13.123 6.856 -24.683 1.00 87.00 130 MET A C 1
ATOM 957 O O . MET A 1 130 ? 12.110 6.194 -24.905 1.00 87.00 130 MET A O 1
ATOM 961 N N . THR A 1 131 ? 14.102 6.993 -25.573 1.00 90.19 131 THR A N 1
ATOM 962 C CA . THR A 1 131 ? 14.175 6.250 -26.839 1.00 90.19 131 THR A CA 1
ATOM 963 C C . THR A 1 131 ? 15.350 5.274 -26.789 1.00 90.19 131 THR A C 1
ATOM 965 O O . THR A 1 131 ? 16.262 5.447 -25.984 1.00 90.19 131 THR A O 1
ATOM 968 N N . GLY A 1 132 ? 15.313 4.215 -27.603 1.00 86.81 132 GLY A N 1
ATOM 969 C CA . GLY A 1 132 ? 16.396 3.222 -27.657 1.00 86.81 132 GLY A CA 1
ATOM 970 C C . GLY A 1 132 ? 16.490 2.288 -26.443 1.00 86.81 132 GLY A C 1
ATOM 971 O O . GLY A 1 132 ? 17.492 1.600 -26.288 1.00 86.81 132 GLY A O 1
ATOM 972 N N . VAL A 1 133 ? 15.462 2.249 -25.590 1.00 86.50 133 VAL A N 1
ATOM 973 C CA . VAL A 1 133 ? 15.369 1.305 -24.469 1.00 86.50 133 VAL A CA 1
ATOM 974 C C . VAL A 1 133 ? 14.559 0.076 -24.864 1.00 86.50 133 VAL A C 1
ATOM 976 O O . VAL A 1 133 ? 13.517 0.194 -25.507 1.00 86.50 133 VAL A O 1
ATOM 979 N N . GLU A 1 134 ? 15.025 -1.102 -24.459 1.00 89.38 134 GLU A N 1
ATOM 980 C CA . GLU A 1 134 ? 14.287 -2.354 -24.626 1.00 89.38 134 GLU A CA 1
ATOM 981 C C . GLU A 1 134 ? 13.139 -2.424 -23.600 1.00 89.38 134 GLU A C 1
ATOM 983 O O . GLU A 1 134 ? 13.394 -2.375 -22.390 1.00 89.38 134 GLU A O 1
ATOM 988 N N . PRO A 1 135 ? 11.869 -2.525 -24.034 1.00 87.19 135 PRO A N 1
ATOM 989 C CA . PRO A 1 135 ? 10.748 -2.713 -23.119 1.00 87.19 135 PRO A CA 1
ATOM 990 C C . PRO A 1 135 ? 10.844 -4.048 -22.374 1.00 87.19 135 PRO A C 1
ATOM 992 O O . PRO A 1 135 ? 11.393 -5.018 -22.882 1.00 87.19 135 PRO A O 1
ATOM 995 N N . GLY A 1 136 ? 10.272 -4.125 -21.172 1.00 89.06 136 GLY A N 1
ATOM 996 C CA . GLY A 1 136 ? 10.245 -5.376 -20.401 1.00 89.06 136 GLY A CA 1
ATOM 997 C C . GLY A 1 136 ? 11.576 -5.754 -19.738 1.00 89.06 136 GLY A C 1
ATOM 998 O O . GLY A 1 136 ? 11.651 -6.791 -19.075 1.00 89.06 136 GLY A O 1
ATOM 999 N N . VAL A 1 137 ? 12.598 -4.898 -19.847 1.00 91.31 137 VAL A N 1
ATOM 1000 C CA . VAL A 1 137 ? 13.891 -5.043 -19.170 1.00 91.31 137 VAL A CA 1
ATOM 1001 C C . VAL A 1 137 ? 14.052 -3.951 -18.116 1.00 91.31 137 VAL A C 1
ATOM 1003 O O . VAL A 1 137 ? 13.934 -2.759 -18.400 1.00 91.31 137 VAL A O 1
ATOM 1006 N N . TRP A 1 138 ? 14.337 -4.358 -16.882 1.00 90.12 138 TRP A N 1
ATOM 1007 C CA . TRP A 1 138 ? 14.817 -3.454 -15.839 1.00 90.12 138 TRP A CA 1
ATOM 1008 C C . TRP A 1 138 ? 16.343 -3.389 -15.925 1.00 90.12 138 TRP A C 1
ATOM 1010 O O . TRP A 1 138 ? 16.973 -4.440 -15.859 1.00 90.12 138 TRP A O 1
ATOM 1020 N N . ASN A 1 139 ? 16.915 -2.200 -16.124 1.00 87.94 139 ASN A N 1
ATOM 1021 C CA . ASN A 1 139 ? 18.362 -1.987 -16.292 1.00 87.94 139 ASN A CA 1
ATOM 1022 C C . ASN A 1 139 ? 18.973 -1.322 -15.058 1.00 87.94 139 ASN A C 1
ATOM 1024 O O . ASN A 1 139 ? 18.213 -0.599 -14.370 1.00 87.94 139 ASN A O 1
#

Secondary structure (DSSP, 8-state):
--HHHHHHTSEEE-EEEEE-TT--EEEEEESSS-TT-SPPEEE--HHHHHHHHHHHHHHTT-----S--EEEEEE-SS-EEEEETTS-EEEES-------TT-HHHHHH-TTPPPP---S----------SSPPTTEE-

Organism: NCBI:txid1508375

pLDDT: mean 93.6, std 5.04, range [72.31, 98.44]

Foldseek 3Di:
DLPVVLPVQWDFQQWEWDADPVGHTPDIAGPPDHPPDPDTDTDHDPVSNCVSVVVVCVVVVDDDDPPWAFQDWDDDPQWIWTATPVRDIDIDRDDDFPPPLPTPVQCRVPVPDDHDDDPVDDDDDDDDDDPPDDPSYHD